Protein AF-A0A6A4GEK7-F1 (afdb_monomer)

pLDDT: mean 82.97, std 10.91, range [47.34, 96.0]

Organism: NCBI:txid1447944

Structure (mmCIF, N/CA/C/O backbone):
data_AF-A0A6A4GEK7-F1
#
_entry.id   AF-A0A6A4GEK7-F1
#
loop_
_atom_site.group_PDB
_atom_site.id
_atom_site.type_symbol
_atom_site.label_atom_id
_atom_site.label_alt_id
_atom_site.label_comp_id
_atom_site.label_asym_id
_atom_site.label_entity_id
_atom_site.label_seq_id
_atom_site.pdbx_PDB_ins_code
_atom_site.Cartn_x
_atom_site.Cartn_y
_atom_site.Cartn_z
_atom_site.occupancy
_atom_site.B_iso_or_equiv
_atom_site.auth_seq_id
_atom_site.auth_comp_id
_atom_site.auth_asym_id
_atom_site.auth_atom_id
_atom_site.pdbx_PDB_model_num
ATOM 1 N N . GLU A 1 1 ? -19.532 -1.982 19.928 1.00 61.91 1 GLU A N 1
ATOM 2 C CA . GLU A 1 1 ? -18.194 -2.620 19.883 1.00 61.91 1 GLU A CA 1
ATOM 3 C C . GLU A 1 1 ? -17.965 -3.405 18.590 1.00 61.91 1 GLU A C 1
ATOM 5 O O . GLU A 1 1 ? -17.004 -3.105 17.896 1.00 61.91 1 GLU A O 1
ATOM 10 N N . TRP A 1 2 ? -18.875 -4.299 18.185 1.00 82.06 2 TRP A N 1
ATOM 11 C CA . TRP A 1 2 ? -18.766 -5.092 16.944 1.00 82.06 2 TRP A CA 1
ATOM 12 C C . TRP A 1 2 ? -18.495 -4.300 15.661 1.00 82.06 2 TRP A C 1
ATOM 14 O O . TRP A 1 2 ? -17.595 -4.652 14.912 1.00 82.06 2 TRP A O 1
ATOM 24 N N . ALA A 1 3 ? -19.171 -3.175 15.445 1.00 77.69 3 ALA A N 1
ATOM 25 C CA . ALA A 1 3 ? -18.935 -2.366 14.249 1.00 77.69 3 ALA A CA 1
ATOM 26 C C . ALA A 1 3 ? -17.532 -1.722 14.184 1.00 77.69 3 ALA A C 1
ATOM 28 O O . ALA A 1 3 ? -17.017 -1.440 13.106 1.00 77.69 3 ALA A O 1
ATOM 29 N N . ILE A 1 4 ? -16.884 -1.496 15.335 1.00 79.69 4 ILE A N 1
ATOM 30 C CA . ILE A 1 4 ? -15.492 -1.019 15.381 1.00 79.69 4 ILE A CA 1
ATOM 31 C C . ILE A 1 4 ? -14.553 -2.154 14.961 1.00 79.69 4 ILE A C 1
ATOM 33 O O . ILE A 1 4 ? -13.597 -1.913 14.227 1.00 79.69 4 ILE A O 1
ATOM 37 N N . LEU A 1 5 ? -14.854 -3.387 15.385 1.00 84.31 5 LEU A N 1
ATOM 38 C CA . LEU A 1 5 ? -14.129 -4.585 14.962 1.00 84.31 5 LEU A CA 1
ATOM 39 C C . LEU A 1 5 ? -14.318 -4.866 13.470 1.00 84.31 5 LEU A C 1
ATOM 41 O O . LEU A 1 5 ? -13.352 -5.223 12.809 1.00 84.31 5 LEU A O 1
ATOM 45 N N . GLU A 1 6 ? -15.516 -4.662 12.922 1.00 84.12 6 GLU A N 1
ATOM 46 C CA . GLU A 1 6 ? -15.772 -4.784 11.481 1.00 84.12 6 GLU A CA 1
ATOM 47 C C . GLU A 1 6 ? -14.957 -3.766 10.682 1.00 84.12 6 GLU A C 1
ATOM 49 O O . GLU A 1 6 ? -14.222 -4.150 9.775 1.00 84.12 6 GLU A O 1
ATOM 54 N N . ASN A 1 7 ? -14.985 -2.491 11.081 1.00 82.62 7 ASN A N 1
ATOM 55 C CA . ASN A 1 7 ? -14.169 -1.463 10.437 1.00 82.62 7 ASN A CA 1
ATOM 56 C C . ASN A 1 7 ? -12.667 -1.780 10.527 1.00 82.62 7 ASN A C 1
ATOM 58 O O . ASN A 1 7 ? -11.928 -1.542 9.574 1.00 82.62 7 ASN A O 1
ATOM 62 N N . LEU A 1 8 ? -12.199 -2.306 11.664 1.00 89.00 8 LEU A N 1
ATOM 63 C CA . LEU A 1 8 ? -10.797 -2.683 11.840 1.00 89.00 8 LEU A CA 1
ATOM 64 C C . LEU A 1 8 ? -10.430 -3.904 10.988 1.00 89.00 8 LEU A C 1
ATOM 66 O O . LEU A 1 8 ? -9.363 -3.923 10.381 1.00 89.00 8 LEU A O 1
ATOM 70 N N . ARG A 1 9 ? -11.314 -4.903 10.909 1.00 90.25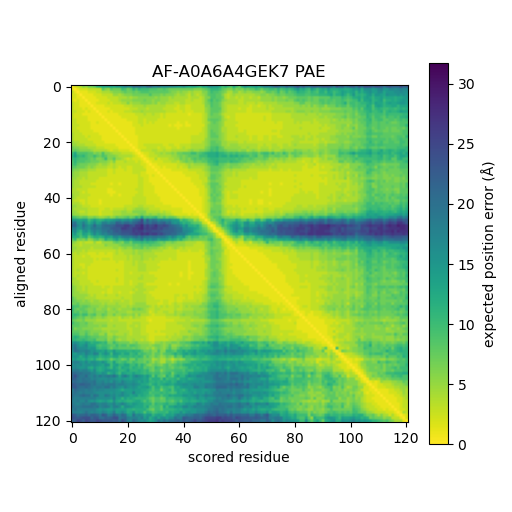 9 ARG A N 1
ATOM 71 C CA . ARG A 1 9 ? -11.152 -6.071 10.036 1.00 90.25 9 ARG A CA 1
ATOM 72 C C . ARG A 1 9 ? -10.957 -5.629 8.593 1.00 90.25 9 ARG A C 1
ATOM 74 O O . ARG A 1 9 ? -10.069 -6.156 7.937 1.00 90.25 9 ARG A O 1
ATOM 81 N N . ASP A 1 10 ? -11.732 -4.662 8.117 1.00 87.88 10 ASP A N 1
ATOM 82 C CA . ASP A 1 10 ? -11.628 -4.191 6.735 1.00 87.88 10 ASP A CA 1
ATOM 83 C C . ASP A 1 10 ? -10.267 -3.521 6.461 1.00 87.88 10 ASP A C 1
ATOM 85 O O . ASP A 1 10 ? -9.673 -3.736 5.405 1.00 87.88 10 ASP A O 1
ATOM 89 N N . VAL A 1 11 ? -9.711 -2.788 7.438 1.00 91.56 11 VAL A N 1
ATOM 90 C CA . VAL A 1 11 ? -8.332 -2.270 7.356 1.00 91.56 11 VAL A CA 1
ATOM 91 C C . VAL A 1 11 ? -7.324 -3.414 7.294 1.00 91.56 11 VAL A C 1
ATOM 93 O O . VAL A 1 11 ? -6.472 -3.443 6.410 1.00 91.56 11 VAL A O 1
ATOM 96 N N . LEU A 1 12 ? -7.427 -4.379 8.210 1.00 94.25 12 LEU A N 1
ATOM 97 C CA . LEU A 1 12 ? -6.516 -5.524 8.275 1.00 94.25 12 LEU A CA 1
ATOM 98 C C . LEU A 1 12 ? -6.615 -6.425 7.037 1.00 94.25 12 LEU A C 1
ATOM 100 O O . LEU A 1 12 ? -5.625 -7.043 6.646 1.00 94.25 12 LEU A O 1
ATOM 104 N N . GLN A 1 13 ? -7.779 -6.478 6.392 1.00 95.19 13 GLN A N 1
ATOM 105 C CA . GLN A 1 13 ? -7.976 -7.222 5.157 1.00 95.19 13 GLN A CA 1
ATOM 106 C C . GLN A 1 13 ? -7.097 -6.665 4.031 1.00 95.19 13 GLN A C 1
ATOM 108 O O . GLN A 1 13 ? -6.485 -7.451 3.316 1.00 95.19 13 GLN A O 1
ATOM 113 N N . ALA A 1 14 ? -6.930 -5.341 3.935 1.00 94.06 14 ALA A N 1
ATOM 114 C CA . ALA A 1 14 ? -6.028 -4.741 2.950 1.00 94.06 14 ALA A CA 1
ATOM 115 C C . ALA A 1 14 ? -4.568 -5.191 3.151 1.00 94.06 14 ALA A C 1
ATOM 117 O O . ALA A 1 14 ? -3.885 -5.527 2.185 1.00 94.06 14 ALA A O 1
ATOM 118 N N . PHE A 1 15 ? -4.108 -5.272 4.406 1.00 94.75 15 PHE A N 1
ATOM 119 C CA . PHE A 1 15 ? -2.775 -5.791 4.739 1.00 94.75 15 PHE A CA 1
ATOM 120 C C . PHE A 1 15 ? -2.636 -7.272 4.410 1.00 94.75 15 PHE A C 1
ATOM 122 O O . PHE A 1 15 ? -1.621 -7.694 3.861 1.00 94.75 15 PHE A O 1
ATOM 129 N N . LYS A 1 16 ? -3.660 -8.072 4.713 1.00 96.00 16 LYS A N 1
ATOM 130 C CA . LYS A 1 16 ? -3.681 -9.489 4.352 1.00 96.00 16 LYS A CA 1
ATOM 131 C C . LYS A 1 16 ? -3.590 -9.674 2.838 1.00 96.00 16 LYS A C 1
ATOM 133 O O . LYS A 1 16 ? -2.807 -10.503 2.383 1.00 96.00 16 LYS A O 1
ATOM 138 N N . ASP A 1 17 ? -4.356 -8.904 2.073 1.00 94.44 17 ASP A N 1
ATOM 139 C CA . ASP A 1 17 ? -4.364 -8.978 0.613 1.00 94.44 17 ASP A CA 1
ATOM 140 C C . ASP A 1 17 ? -3.006 -8.584 0.028 1.00 94.44 17 ASP A C 1
ATOM 142 O O . ASP A 1 17 ? -2.499 -9.287 -0.846 1.00 94.44 17 ASP A O 1
ATOM 146 N N . ALA A 1 18 ? -2.387 -7.516 0.544 1.00 93.50 18 ALA A N 1
ATOM 147 C CA . ALA A 1 18 ? -1.042 -7.104 0.150 1.00 93.50 18 ALA A CA 1
ATOM 148 C C . ALA A 1 18 ? -0.006 -8.200 0.451 1.00 93.50 18 ALA A C 1
ATOM 150 O O . ALA A 1 18 ? 0.752 -8.589 -0.432 1.00 93.50 18 ALA A O 1
ATOM 151 N N . THR A 1 19 ? -0.025 -8.777 1.656 1.00 93.81 19 THR A N 1
ATOM 152 C CA . THR A 1 19 ? 0.883 -9.871 2.036 1.00 93.81 19 THR A CA 1
ATOM 153 C C . THR A 1 19 ? 0.696 -11.102 1.152 1.00 93.81 19 THR A C 1
ATOM 155 O O . THR A 1 19 ? 1.673 -11.673 0.664 1.00 93.81 19 THR A O 1
ATOM 158 N N . LEU A 1 20 ? -0.551 -11.517 0.907 1.00 94.81 20 LEU A N 1
ATOM 159 C CA . LEU A 1 20 ? -0.848 -12.647 0.026 1.00 94.81 20 LEU A CA 1
ATOM 160 C C . LEU A 1 20 ? -0.416 -12.376 -1.410 1.00 94.81 20 LEU A C 1
ATOM 162 O O . LEU A 1 20 ? 0.055 -13.292 -2.076 1.00 94.81 20 LEU A O 1
ATOM 166 N N . PHE A 1 21 ? -0.576 -11.145 -1.889 1.00 92.12 21 PHE A N 1
ATOM 167 C CA . PHE A 1 21 ? -0.103 -10.744 -3.202 1.00 92.12 21 PHE A CA 1
ATOM 168 C C . PHE A 1 21 ? 1.425 -10.836 -3.287 1.00 92.12 21 PHE A C 1
ATOM 170 O O . PHE A 1 21 ? 1.915 -11.535 -4.169 1.00 92.12 21 PHE A O 1
ATOM 177 N N . CYS A 1 22 ? 2.159 -10.255 -2.332 1.00 86.88 22 CYS A N 1
ATOM 178 C CA . CYS A 1 22 ? 3.623 -10.334 -2.262 1.00 86.88 22 CYS A CA 1
ATOM 179 C C . CYS A 1 22 ? 4.152 -11.768 -2.095 1.00 86.88 22 CYS A C 1
ATOM 181 O O . CYS A 1 22 ? 5.284 -12.052 -2.467 1.00 86.88 22 CYS A O 1
ATOM 183 N N . SER A 1 23 ? 3.338 -12.682 -1.563 1.00 91.00 23 SER A N 1
ATOM 184 C CA . SER A 1 23 ? 3.698 -14.099 -1.418 1.00 91.00 23 SER A CA 1
ATOM 185 C C . SER A 1 23 ? 3.577 -14.898 -2.723 1.00 91.00 23 SER A C 1
ATOM 187 O O . SER A 1 23 ? 3.937 -16.073 -2.756 1.00 91.00 23 SER A O 1
ATOM 189 N N . ARG A 1 24 ? 3.024 -14.318 -3.796 1.00 91.88 24 ARG A N 1
ATOM 190 C CA . ARG A 1 24 ? 2.892 -15.003 -5.090 1.00 91.88 24 ARG A CA 1
ATOM 191 C C . ARG A 1 24 ? 4.215 -14.962 -5.844 1.00 91.88 24 ARG A C 1
ATOM 193 O O . ARG A 1 24 ? 4.864 -13.927 -5.902 1.00 91.88 24 ARG A O 1
ATOM 200 N N . ASN A 1 25 ? 4.511 -16.027 -6.586 1.00 85.44 25 ASN A N 1
ATOM 201 C CA . ASN A 1 25 ? 5.661 -16.066 -7.502 1.00 85.44 25 ASN A CA 1
ATOM 202 C C . ASN A 1 25 ? 5.571 -15.042 -8.651 1.00 85.44 25 ASN A C 1
ATOM 204 O O . ASN A 1 25 ? 6.544 -14.830 -9.363 1.00 85.44 25 ASN A O 1
ATOM 208 N N . THR A 1 26 ? 4.400 -14.435 -8.860 1.00 86.88 26 THR A N 1
ATOM 209 C CA . THR A 1 26 ? 4.169 -13.398 -9.872 1.00 86.88 26 THR A CA 1
ATOM 210 C C . THR A 1 26 ? 4.339 -11.980 -9.330 1.00 86.88 26 THR A C 1
ATOM 212 O O . THR A 1 26 ? 4.174 -11.032 -10.092 1.00 86.88 26 THR A O 1
ATOM 215 N N . ALA A 1 27 ? 4.578 -11.803 -8.026 1.00 85.94 27 ALA A N 1
ATOM 216 C CA . ALA A 1 27 ? 4.801 -10.483 -7.454 1.00 85.94 27 ALA A CA 1
ATOM 217 C C . ALA A 1 27 ? 6.134 -9.930 -7.962 1.00 85.94 27 ALA A C 1
ATOM 219 O O . ALA A 1 27 ? 7.194 -10.512 -7.741 1.00 85.94 27 ALA A O 1
ATOM 220 N N . THR A 1 28 ? 6.075 -8.806 -8.669 1.00 89.56 28 THR A N 1
ATOM 221 C CA . THR A 1 28 ? 7.257 -8.134 -9.212 1.00 89.56 28 THR A CA 1
ATOM 222 C C . THR A 1 28 ? 7.677 -6.988 -8.308 1.00 89.56 28 THR A C 1
ATOM 224 O O . THR A 1 28 ? 6.842 -6.387 -7.633 1.00 89.56 28 THR A O 1
ATOM 227 N N . LEU A 1 29 ? 8.946 -6.587 -8.366 1.00 89.44 29 LEU A N 1
ATOM 228 C CA . LEU A 1 29 ? 9.441 -5.434 -7.607 1.00 89.44 29 LEU A CA 1
ATOM 229 C C . LEU A 1 29 ? 8.624 -4.152 -7.884 1.00 89.44 29 LEU A C 1
ATOM 231 O O . LEU A 1 29 ? 8.271 -3.423 -6.962 1.00 89.44 29 LEU A O 1
ATOM 235 N N . ALA A 1 30 ? 8.188 -3.969 -9.136 1.00 88.25 30 ALA A N 1
ATOM 236 C CA . ALA A 1 30 ? 7.336 -2.860 -9.582 1.00 88.25 30 ALA A CA 1
ATOM 237 C C . ALA A 1 30 ? 5.958 -2.791 -8.899 1.00 88.25 30 ALA A C 1
ATOM 239 O O . ALA A 1 30 ? 5.268 -1.783 -8.989 1.00 88.25 30 ALA A O 1
ATOM 240 N N . SER A 1 31 ? 5.517 -3.877 -8.261 1.00 89.81 31 SER A N 1
ATOM 241 C CA . SER A 1 31 ? 4.193 -3.963 -7.641 1.00 89.81 31 SER A CA 1
ATOM 242 C C . SER A 1 31 ? 4.181 -3.551 -6.167 1.00 89.81 31 SER A C 1
ATOM 244 O O . SER A 1 31 ? 3.107 -3.373 -5.595 1.00 89.81 31 SER A O 1
ATOM 246 N N . VAL A 1 32 ? 5.361 -3.363 -5.566 1.00 90.25 32 VAL A N 1
ATOM 247 C CA . VAL A 1 32 ? 5.508 -3.034 -4.144 1.00 90.25 32 VAL A CA 1
ATOM 248 C C . VAL A 1 32 ? 5.038 -1.613 -3.849 1.00 90.25 32 VAL A C 1
ATOM 250 O O . VAL A 1 32 ? 4.184 -1.446 -2.986 1.00 90.25 32 VAL A O 1
ATOM 253 N N . ILE A 1 33 ? 5.512 -0.609 -4.593 1.00 88.94 33 ILE A N 1
ATOM 254 C CA . ILE A 1 33 ? 5.102 0.796 -4.400 1.00 88.94 33 ILE A CA 1
ATOM 255 C C . ILE A 1 33 ? 3.577 0.964 -4.581 1.00 88.94 33 ILE A C 1
ATOM 257 O O . ILE A 1 33 ? 2.940 1.425 -3.637 1.00 88.94 33 ILE A O 1
ATOM 261 N N . PRO A 1 34 ? 2.937 0.457 -5.659 1.00 89.00 34 PRO A N 1
ATOM 262 C CA . PRO A 1 34 ? 1.475 0.488 -5.776 1.00 89.00 34 PRO A CA 1
ATOM 263 C C . PRO A 1 34 ? 0.730 -0.198 -4.621 1.00 89.00 34 PRO A C 1
ATOM 265 O O . PRO A 1 34 ? -0.350 0.237 -4.210 1.00 89.00 34 PRO A O 1
ATOM 268 N N . ALA A 1 35 ? 1.276 -1.296 -4.085 1.00 92.38 35 ALA A N 1
ATOM 269 C CA . ALA A 1 35 ? 0.693 -1.955 -2.921 1.00 92.38 35 ALA A CA 1
ATOM 270 C C . ALA A 1 35 ?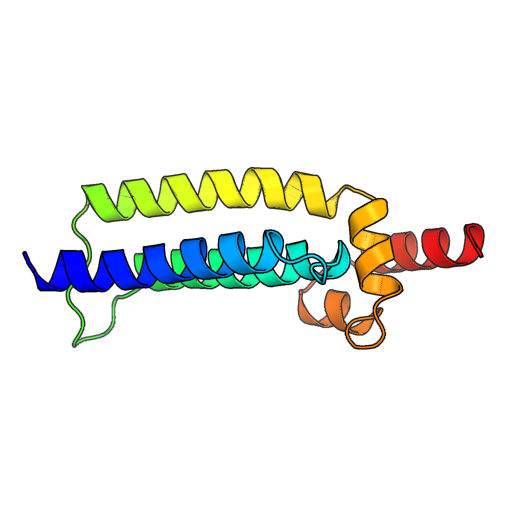 0.806 -1.074 -1.666 1.00 92.38 35 ALA A C 1
ATOM 272 O O . ALA A 1 35 ? -0.150 -0.994 -0.892 1.00 92.38 35 ALA A O 1
ATOM 273 N N . MET A 1 36 ? 1.936 -0.387 -1.481 1.00 93.25 36 MET A N 1
ATOM 274 C CA . MET A 1 36 ? 2.144 0.559 -0.384 1.00 93.25 36 MET A CA 1
ATOM 275 C C . MET A 1 36 ? 1.228 1.780 -0.504 1.00 93.25 36 MET A C 1
ATOM 277 O O . MET A 1 36 ? 0.596 2.124 0.490 1.00 93.25 36 MET A O 1
ATOM 281 N N . ASP A 1 37 ? 1.054 2.350 -1.699 1.00 91.19 37 ASP A N 1
ATOM 282 C CA . ASP A 1 37 ? 0.117 3.455 -1.959 1.00 91.19 37 ASP A CA 1
ATOM 283 C C . ASP A 1 37 ? -1.317 3.087 -1.569 1.00 91.19 37 ASP A C 1
ATOM 285 O O . ASP A 1 37 ? -2.027 3.836 -0.889 1.00 91.19 37 ASP A O 1
ATOM 289 N N . LYS A 1 38 ? -1.746 1.871 -1.927 1.00 92.50 38 LYS A N 1
ATOM 290 C CA . LYS A 1 38 ? -3.070 1.370 -1.552 1.00 92.50 38 LYS A CA 1
ATOM 291 C C . LYS A 1 38 ? -3.218 1.216 -0.036 1.00 92.50 38 LYS A C 1
ATOM 293 O O . LYS A 1 38 ? -4.270 1.561 0.508 1.00 92.50 38 LYS A O 1
ATOM 298 N N . LEU A 1 39 ? -2.201 0.693 0.653 1.00 94.44 39 LEU A N 1
ATOM 299 C CA . LEU A 1 39 ? -2.214 0.575 2.116 1.00 94.44 39 LEU A CA 1
ATOM 300 C C . LEU A 1 39 ? -2.228 1.951 2.789 1.00 94.44 39 LEU A C 1
ATOM 302 O O . LEU A 1 39 ? -2.970 2.149 3.754 1.00 94.44 39 LEU A O 1
ATOM 306 N N . ASP A 1 40 ? -1.471 2.906 2.255 1.00 92.69 40 ASP A N 1
ATOM 307 C CA . ASP A 1 40 ? -1.410 4.270 2.765 1.00 92.69 40 ASP A CA 1
ATOM 308 C C . ASP A 1 40 ? -2.773 4.965 2.681 1.00 92.69 40 ASP A C 1
ATOM 310 O O . ASP A 1 40 ? -3.265 5.516 3.674 1.00 92.69 40 ASP A O 1
ATOM 314 N N . LEU A 1 41 ? -3.438 4.834 1.530 1.00 91.44 41 LEU A N 1
ATOM 315 C CA . LEU A 1 41 ? -4.790 5.335 1.307 1.00 91.44 41 LEU A CA 1
ATOM 316 C C . LEU A 1 41 ? -5.802 4.697 2.269 1.00 91.44 41 LEU A C 1
ATOM 318 O O . LEU A 1 41 ? -6.654 5.395 2.831 1.00 91.44 41 LEU A O 1
ATOM 322 N N . VAL A 1 42 ? -5.722 3.381 2.497 1.00 92.38 42 VAL A N 1
ATOM 323 C CA . VAL A 1 42 ? -6.600 2.676 3.447 1.00 92.38 42 VAL A CA 1
ATOM 324 C C . VAL A 1 42 ? -6.394 3.200 4.867 1.00 92.38 42 VAL A C 1
ATOM 326 O O . VAL A 1 42 ? -7.376 3.473 5.559 1.00 92.38 42 VAL A O 1
ATOM 329 N N . LEU A 1 43 ? -5.151 3.398 5.308 1.00 92.31 43 LEU A N 1
ATOM 330 C CA . LEU A 1 43 ? -4.858 3.943 6.636 1.00 92.31 43 LEU A CA 1
ATOM 331 C C . LEU A 1 43 ? -5.332 5.395 6.777 1.00 92.31 43 LEU A C 1
ATOM 333 O O . LEU A 1 43 ? -6.010 5.727 7.752 1.00 92.31 43 LEU A O 1
ATOM 337 N N . ALA A 1 44 ? -5.022 6.250 5.799 1.00 90.19 44 ALA A N 1
ATOM 338 C CA . ALA A 1 44 ? -5.402 7.660 5.805 1.00 90.19 44 ALA A CA 1
ATOM 339 C C . ALA A 1 44 ? -6.928 7.828 5.817 1.00 90.19 44 ALA A C 1
ATOM 341 O O . ALA A 1 44 ? -7.472 8.515 6.684 1.00 90.19 44 ALA A O 1
ATOM 342 N N . SER A 1 45 ? -7.635 7.133 4.922 1.00 88.19 45 SER A N 1
ATOM 343 C CA . SER A 1 45 ? -9.101 7.157 4.876 1.00 88.19 45 SER A CA 1
ATOM 344 C C . SER A 1 45 ? -9.721 6.620 6.167 1.00 88.19 45 SER A C 1
ATOM 346 O O . SER A 1 45 ? -10.677 7.200 6.676 1.00 88.19 45 SER A O 1
ATOM 348 N N . SER A 1 46 ? -9.145 5.573 6.760 1.00 86.62 46 SER A N 1
ATOM 349 C CA . SER A 1 46 ? -9.639 4.970 8.002 1.00 86.62 46 SER A CA 1
ATOM 350 C C . SER A 1 46 ? -9.518 5.893 9.213 1.00 86.62 46 SER A C 1
ATOM 352 O O . SER A 1 46 ? -10.428 5.932 10.040 1.00 86.62 46 SER A O 1
ATOM 354 N N . VAL A 1 47 ? -8.443 6.679 9.305 1.00 85.69 47 VAL A N 1
ATOM 355 C CA . VAL A 1 47 ? -8.286 7.704 10.351 1.00 85.69 47 VAL A CA 1
ATOM 356 C C . VAL A 1 47 ? -9.226 8.892 10.111 1.00 85.69 47 VAL A C 1
ATOM 358 O O . VAL A 1 47 ? -9.799 9.425 11.065 1.00 85.69 47 VAL A O 1
ATOM 361 N N . LEU A 1 48 ? -9.401 9.288 8.845 1.00 79.12 48 LEU A N 1
ATOM 362 C CA . LEU A 1 48 ? -10.167 10.465 8.432 1.00 79.12 48 LEU A CA 1
ATOM 363 C C . LEU A 1 48 ? -11.674 10.240 8.290 1.00 79.12 48 LEU A C 1
ATOM 365 O O . LEU A 1 48 ? -12.363 11.229 8.056 1.00 79.12 48 LEU A O 1
ATOM 369 N N . LYS A 1 49 ? -12.198 9.009 8.438 1.00 66.25 49 LYS A N 1
ATOM 370 C CA . LYS A 1 49 ? -13.641 8.674 8.414 1.00 66.25 49 LYS A CA 1
ATOM 371 C C . LYS A 1 49 ? -14.437 9.541 9.415 1.00 66.25 49 LYS A C 1
ATOM 373 O O . LYS A 1 49 ? -14.738 9.147 10.540 1.00 66.25 49 LYS A O 1
ATOM 378 N N . LYS A 1 50 ? -14.766 10.752 8.967 1.00 54.44 50 LYS A N 1
ATOM 379 C CA . LYS A 1 50 ? -15.622 11.792 9.540 1.00 54.44 50 LYS A CA 1
ATOM 380 C C . LYS A 1 50 ? -16.674 12.104 8.478 1.00 54.44 50 LYS A C 1
ATOM 382 O O . LYS A 1 50 ? -16.658 13.167 7.875 1.00 54.44 50 LYS A O 1
ATOM 387 N N . VAL A 1 51 ? -17.554 11.160 8.177 1.00 47.34 51 VAL A N 1
ATOM 388 C CA . VAL A 1 51 ? -18.735 11.474 7.367 1.00 47.34 51 VAL A CA 1
ATOM 389 C C . VAL A 1 51 ? -19.921 10.824 8.047 1.00 47.34 51 VAL A C 1
ATOM 391 O O . VAL A 1 51 ? -19.910 9.609 8.235 1.00 47.34 51 VAL A O 1
ATOM 394 N N . ASP A 1 52 ? -20.853 11.686 8.461 1.00 52.62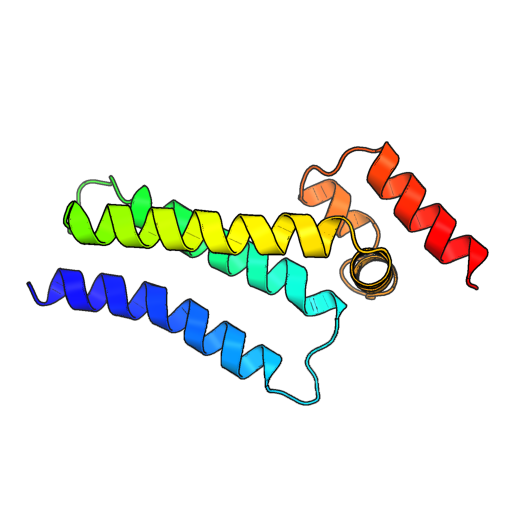 52 ASP A N 1
ATOM 395 C CA . ASP A 1 52 ? -22.217 11.592 9.018 1.00 52.62 52 ASP A CA 1
ATOM 396 C C . ASP A 1 52 ? -22.887 10.243 9.359 1.00 52.62 52 ASP A C 1
ATOM 398 O O . ASP A 1 52 ? -23.863 10.225 10.101 1.00 52.62 52 ASP A O 1
ATOM 402 N N . LYS A 1 53 ? -22.422 9.102 8.846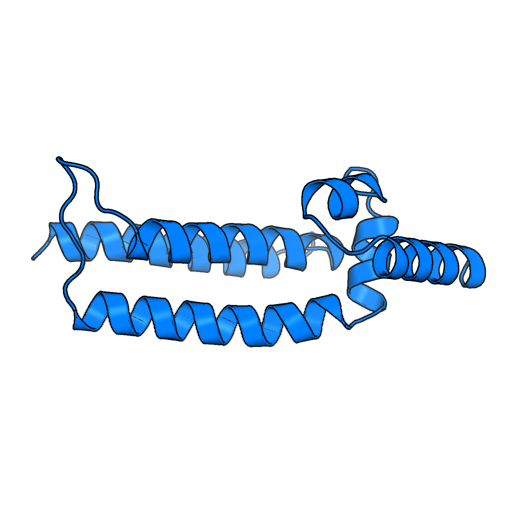 1.00 53.53 53 LYS A N 1
ATOM 403 C CA . LYS A 1 53 ? -23.082 7.793 8.963 1.00 53.53 53 LYS A CA 1
ATOM 404 C C . LYS A 1 53 ? -22.173 6.637 9.389 1.00 53.53 53 LYS A C 1
ATOM 406 O O . LYS A 1 53 ? -22.677 5.527 9.540 1.00 53.53 53 LYS A O 1
ATOM 411 N N . GLN A 1 54 ? -20.866 6.847 9.588 1.00 58.47 54 GLN A N 1
ATOM 412 C CA . GLN A 1 54 ? -19.943 5.752 9.918 1.00 58.47 54 GLN A CA 1
ATOM 413 C C . GLN A 1 54 ? -19.378 5.836 11.339 1.00 58.47 54 GLN A C 1
ATOM 415 O O . GLN A 1 54 ? -18.967 6.892 11.819 1.00 58.47 54 GLN A O 1
ATOM 420 N N . ILE A 1 55 ? -19.359 4.682 12.010 1.00 63.78 55 ILE A N 1
ATOM 421 C CA . ILE A 1 55 ? -18.886 4.530 13.387 1.00 63.78 55 ILE A CA 1
ATOM 422 C C . ILE A 1 55 ? -17.394 4.852 13.437 1.00 63.78 55 ILE A C 1
ATOM 424 O O . ILE A 1 55 ? -16.578 4.184 12.802 1.00 63.78 55 ILE A O 1
ATOM 428 N N . GLN A 1 56 ? -17.045 5.889 14.195 1.00 76.12 56 GLN A N 1
ATOM 429 C CA . GLN A 1 56 ? -15.661 6.313 14.338 1.00 76.12 56 GLN A CA 1
ATOM 430 C C . GLN A 1 56 ? -14.860 5.310 15.167 1.00 76.12 56 GLN A C 1
ATOM 432 O O . GLN A 1 56 ? -15.328 4.799 16.185 1.00 76.12 56 GLN A O 1
ATOM 437 N N . PHE A 1 57 ? -13.608 5.091 14.768 1.00 83.19 57 PHE A N 1
ATOM 438 C CA . PHE A 1 57 ? -12.647 4.389 15.608 1.00 83.19 57 PHE A CA 1
ATOM 439 C C . PHE A 1 57 ? -12.457 5.105 16.949 1.00 83.19 57 PHE A C 1
ATOM 441 O O . PHE A 1 57 ? -12.452 6.340 17.023 1.00 83.19 57 PHE A O 1
ATOM 448 N N . THR A 1 58 ? -12.251 4.318 18.004 1.00 86.31 58 THR A N 1
ATOM 449 C CA . THR A 1 58 ? -11.859 4.844 19.313 1.00 86.31 58 THR A CA 1
ATOM 450 C C . THR A 1 58 ? -10.475 5.492 19.236 1.00 86.31 58 THR A C 1
ATOM 452 O O . THR A 1 58 ? -9.682 5.196 18.338 1.00 86.31 58 THR A O 1
ATOM 455 N N . ALA A 1 59 ? -10.166 6.380 20.186 1.00 87.06 59 ALA A N 1
ATOM 456 C CA . ALA A 1 59 ? -8.868 7.053 20.230 1.00 87.06 59 ALA A CA 1
ATOM 457 C C . ALA A 1 59 ? -7.670 6.076 20.214 1.00 87.06 59 ALA A C 1
ATOM 459 O O . ALA A 1 59 ? -6.776 6.297 19.398 1.00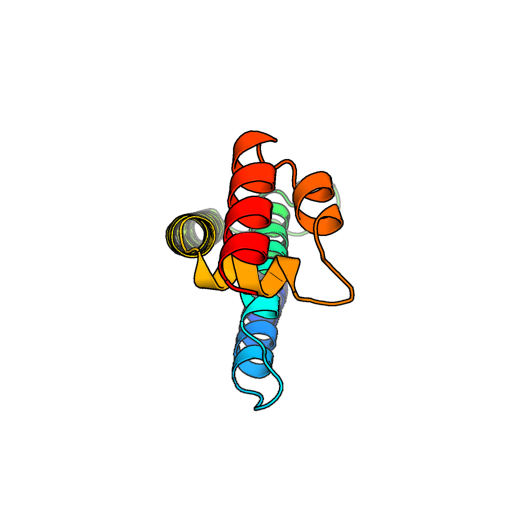 87.06 59 ALA A O 1
ATOM 460 N N . PRO A 1 60 ? -7.659 4.967 20.986 1.00 89.19 60 PRO A N 1
ATOM 461 C CA . PRO A 1 60 ? -6.569 3.994 20.917 1.00 89.19 60 PRO A CA 1
ATOM 462 C C . PRO A 1 60 ? -6.389 3.397 19.519 1.00 89.19 60 PRO A C 1
ATOM 464 O O . PRO A 1 60 ? -5.271 3.341 19.020 1.00 89.19 60 PRO A O 1
ATOM 467 N N . VAL A 1 61 ? -7.485 3.033 18.841 1.00 89.44 61 VAL A N 1
ATOM 468 C CA . VAL A 1 61 ? -7.415 2.454 17.491 1.00 89.44 61 VAL A CA 1
ATOM 469 C C . VAL A 1 61 ? -6.899 3.482 16.484 1.00 89.44 61 VAL A C 1
ATOM 471 O O . VAL A 1 61 ? -6.038 3.158 15.673 1.00 89.44 61 VAL A O 1
ATOM 474 N N . LYS A 1 62 ? -7.347 4.742 16.562 1.00 89.81 62 LYS A N 1
ATOM 475 C CA . LYS A 1 62 ? -6.822 5.821 15.706 1.00 89.81 62 LYS A CA 1
ATOM 476 C C . LYS A 1 62 ? -5.319 6.027 15.908 1.00 89.81 62 LYS A C 1
ATOM 478 O O . LYS A 1 62 ? -4.598 6.176 14.926 1.00 89.81 62 LYS A O 1
ATOM 483 N N . ILE A 1 63 ? -4.843 5.995 17.154 1.00 91.44 63 ILE A N 1
ATOM 484 C CA . ILE A 1 63 ? -3.412 6.104 17.474 1.00 91.44 63 ILE A CA 1
ATOM 485 C C . ILE A 1 63 ? -2.637 4.927 16.872 1.00 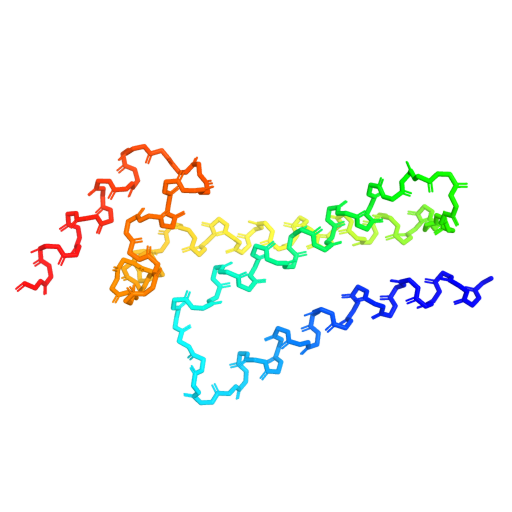91.44 63 ILE A C 1
ATOM 487 O O . ILE A 1 63 ? -1.606 5.144 16.238 1.00 91.44 63 ILE A O 1
ATOM 491 N N . SER A 1 64 ? -3.145 3.699 16.996 1.00 92.31 64 SER A N 1
ATOM 492 C CA . SER A 1 64 ? -2.526 2.521 16.379 1.00 92.31 64 SER A CA 1
ATOM 493 C C . SER A 1 64 ? -2.473 2.618 14.850 1.00 92.31 64 SER A C 1
ATOM 495 O O . SER A 1 64 ? -1.446 2.291 14.262 1.00 92.31 64 SER A O 1
ATOM 497 N N . LEU A 1 65 ? -3.531 3.111 14.197 1.00 92.81 65 LEU A N 1
ATOM 498 C CA . LEU A 1 65 ? -3.549 3.320 12.743 1.00 92.81 65 LEU A CA 1
ATOM 499 C C . LEU A 1 65 ? -2.544 4.392 12.299 1.00 92.81 65 LEU A C 1
ATOM 501 O O . LEU A 1 65 ? -1.849 4.209 11.302 1.00 92.81 65 LEU A O 1
ATOM 505 N N . LEU A 1 66 ? -2.423 5.490 13.051 1.00 93.25 66 LEU A N 1
ATOM 506 C CA . LEU A 1 66 ? -1.411 6.519 12.796 1.00 93.25 66 LEU A CA 1
ATOM 507 C C . LEU A 1 66 ? 0.011 5.975 12.973 1.00 93.25 66 LEU A C 1
ATOM 509 O O . LEU A 1 66 ? 0.887 6.282 12.166 1.00 93.25 66 LEU A O 1
ATOM 513 N N . ALA A 1 67 ? 0.238 5.138 13.989 1.00 95.44 67 ALA A N 1
ATOM 514 C CA . ALA A 1 67 ? 1.514 4.457 14.178 1.00 95.44 67 ALA A CA 1
ATOM 515 C C . ALA A 1 67 ? 1.826 3.520 13.000 1.00 95.44 67 ALA A C 1
ATOM 517 O O . ALA A 1 67 ? 2.925 3.584 12.456 1.00 95.44 67 ALA A O 1
ATOM 518 N N . ALA A 1 68 ? 0.847 2.731 12.542 1.00 94.81 68 ALA A N 1
ATOM 519 C CA . ALA A 1 68 ? 0.994 1.874 11.367 1.00 94.81 68 ALA A CA 1
ATOM 520 C C . ALA A 1 68 ? 1.330 2.679 10.101 1.00 94.81 68 ALA A C 1
ATOM 522 O O . ALA A 1 68 ? 2.231 2.294 9.360 1.00 94.81 68 ALA A O 1
ATOM 523 N N . LYS A 1 69 ? 0.678 3.832 9.885 1.00 94.06 69 LYS A N 1
ATOM 524 C CA . LYS A 1 69 ? 0.980 4.734 8.757 1.00 94.06 69 LYS A CA 1
ATOM 525 C C . LYS A 1 69 ? 2.399 5.283 8.846 1.00 94.06 69 LYS A C 1
ATOM 527 O O . LYS A 1 69 ? 3.120 5.280 7.858 1.00 94.06 69 LYS A O 1
ATOM 532 N N . LYS A 1 70 ? 2.840 5.697 10.036 1.00 94.75 70 LYS A N 1
ATOM 533 C CA . LYS A 1 70 ? 4.221 6.153 10.247 1.00 94.75 70 LYS A CA 1
ATOM 534 C C . LYS A 1 70 ? 5.236 5.053 9.918 1.00 94.75 70 LYS A C 1
ATOM 536 O O . LYS A 1 70 ? 6.253 5.342 9.292 1.00 94.75 70 LYS A O 1
ATOM 541 N N . THR A 1 71 ? 4.962 3.810 10.312 1.00 95.50 71 THR A N 1
ATOM 542 C CA . THR A 1 71 ? 5.806 2.661 9.960 1.00 95.50 71 THR A CA 1
ATOM 543 C C . THR A 1 71 ? 5.808 2.404 8.455 1.00 95.50 71 THR A C 1
ATOM 545 O O . THR A 1 71 ? 6.880 2.224 7.886 1.00 95.50 71 THR A O 1
ATOM 548 N N . LEU A 1 72 ? 4.647 2.437 7.794 1.00 94.50 72 LEU A N 1
ATOM 549 C CA . LEU A 1 72 ? 4.553 2.285 6.341 1.00 94.50 72 LEU A CA 1
ATOM 550 C C . LEU A 1 72 ? 5.368 3.363 5.613 1.00 94.50 72 LEU A C 1
ATOM 552 O O . LEU A 1 72 ? 6.183 3.027 4.761 1.00 94.50 72 LEU A O 1
ATOM 556 N N . ASN A 1 73 ? 5.223 4.629 6.013 1.00 90.94 73 ASN A N 1
ATOM 557 C CA . ASN A 1 73 ? 5.953 5.756 5.430 1.00 90.94 73 ASN A CA 1
ATOM 558 C C . ASN A 1 73 ? 7.473 5.611 5.566 1.00 90.94 73 ASN A C 1
ATOM 560 O O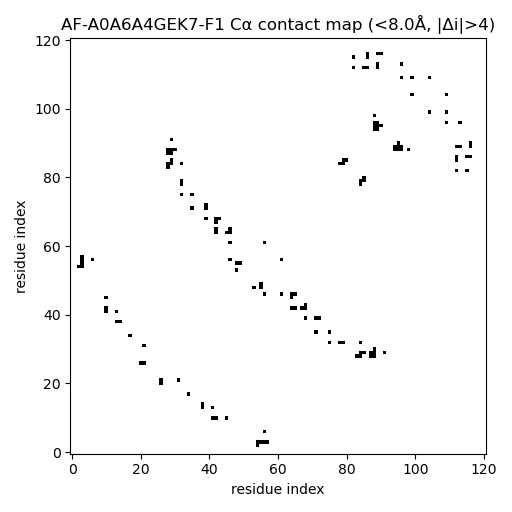 . ASN A 1 73 ? 8.205 5.997 4.662 1.00 90.94 73 ASN A O 1
ATOM 564 N N . HIS A 1 74 ? 7.962 5.040 6.671 1.00 93.19 74 HIS A N 1
ATOM 565 C CA . HIS A 1 74 ? 9.393 4.781 6.835 1.00 93.19 74 HIS A CA 1
ATOM 566 C C . HIS A 1 74 ? 9.928 3.834 5.750 1.00 93.19 74 HIS A C 1
ATOM 568 O O . HIS A 1 74 ? 10.958 4.114 5.140 1.00 93.19 74 HIS A O 1
ATOM 574 N N . TYR A 1 75 ? 9.203 2.748 5.468 1.00 91.62 75 TYR A N 1
ATOM 575 C CA . TYR A 1 75 ? 9.557 1.843 4.374 1.00 91.62 75 TYR A CA 1
ATOM 576 C C . TYR A 1 75 ? 9.300 2.457 3.002 1.00 91.62 75 TYR A C 1
ATOM 578 O O . TYR A 1 75 ? 10.017 2.134 2.059 1.00 91.62 75 TYR A O 1
ATOM 586 N N . TYR A 1 76 ? 8.305 3.339 2.884 1.00 89.31 76 TYR A N 1
ATOM 587 C CA . TYR A 1 76 ? 7.995 4.018 1.632 1.00 89.31 76 TYR A CA 1
ATOM 588 C C . TYR A 1 76 ? 9.197 4.847 1.186 1.00 89.31 76 TYR A C 1
ATOM 590 O O . TYR A 1 76 ? 9.727 4.610 0.110 1.00 89.31 76 TYR A O 1
ATOM 598 N N . VAL A 1 77 ? 9.722 5.698 2.074 1.00 87.94 77 VAL A N 1
ATOM 599 C CA . VAL A 1 77 ? 10.933 6.497 1.822 1.00 87.94 77 VAL A CA 1
ATOM 600 C C . VAL A 1 77 ? 12.133 5.612 1.470 1.00 87.94 77 VAL A C 1
ATOM 602 O O . VAL A 1 77 ? 12.918 5.951 0.592 1.00 87.94 77 VAL A O 1
ATOM 605 N N . ALA A 1 78 ? 12.296 4.460 2.125 1.00 87.81 78 ALA A N 1
ATOM 606 C CA . ALA A 1 78 ? 13.389 3.539 1.803 1.00 87.81 78 ALA A CA 1
ATOM 607 C C . ALA A 1 78 ? 13.241 2.890 0.413 1.00 87.81 78 ALA A C 1
ATOM 609 O O . ALA A 1 78 ? 14.240 2.626 -0.253 1.00 87.81 78 ALA A O 1
ATOM 610 N N . THR A 1 79 ? 12.005 2.619 -0.009 1.00 87.44 79 THR A N 1
ATOM 611 C CA . THR A 1 79 ? 11.682 2.010 -1.307 1.00 87.44 79 THR A CA 1
ATOM 612 C C . THR A 1 79 ? 11.832 3.026 -2.432 1.00 87.44 79 THR A C 1
ATOM 614 O O . THR A 1 79 ? 12.396 2.712 -3.473 1.00 87.44 79 THR A O 1
ATOM 617 N N . ASP A 1 80 ? 11.378 4.249 -2.185 1.00 80.56 80 ASP A N 1
ATOM 618 C CA . ASP A 1 80 ? 11.472 5.387 -3.089 1.00 80.56 80 ASP A CA 1
ATOM 619 C C . ASP A 1 80 ? 12.936 5.732 -3.414 1.00 80.56 80 ASP A C 1
ATOM 621 O O . ASP A 1 80 ? 13.345 5.720 -4.569 1.00 80.56 80 ASP A O 1
ATOM 625 N N . ASN A 1 81 ? 13.786 5.838 -2.389 1.00 81.94 81 ASN A N 1
ATOM 626 C CA . ASN A 1 81 ? 15.221 6.106 -2.551 1.00 81.94 81 ASN A CA 1
ATOM 627 C C . ASN A 1 81 ? 16.031 4.947 -3.168 1.00 81.94 81 ASN A C 1
ATOM 629 O O . ASN A 1 81 ? 17.251 5.045 -3.315 1.00 81.94 81 ASN A O 1
ATOM 633 N N . SER A 1 82 ? 15.403 3.810 -3.472 1.00 86.75 82 SER A N 1
ATOM 634 C CA . SER A 1 82 ? 16.091 2.653 -4.032 1.00 86.75 82 SER A CA 1
ATOM 635 C C . SER A 1 82 ? 15.965 2.630 -5.552 1.00 86.75 82 SER A C 1
ATOM 637 O O . SER A 1 82 ? 14.888 2.380 -6.098 1.00 86.75 82 SER A O 1
ATOM 639 N N . CYS A 1 83 ? 17.103 2.760 -6.241 1.00 83.44 83 CYS A N 1
ATOM 640 C CA . CYS A 1 83 ? 17.167 2.696 -7.703 1.00 83.44 83 CYS A CA 1
ATOM 641 C C . CYS A 1 83 ? 16.509 1.431 -8.282 1.00 83.44 83 CYS A C 1
ATOM 643 O O . CYS A 1 83 ? 15.905 1.480 -9.347 1.00 83.44 83 CYS A O 1
ATOM 645 N N . MET A 1 84 ? 16.556 0.304 -7.563 1.00 87.38 84 MET A N 1
ATOM 646 C CA . MET A 1 84 ? 15.963 -0.962 -8.005 1.00 87.38 84 MET A CA 1
ATOM 647 C C . MET A 1 84 ? 14.439 -0.874 -8.126 1.00 87.38 84 MET A C 1
ATOM 649 O O . MET A 1 84 ? 13.866 -1.368 -9.096 1.00 87.38 84 MET A O 1
ATOM 653 N N . TYR A 1 85 ? 13.773 -0.241 -7.159 1.00 86.81 85 TYR A N 1
ATOM 654 C CA . TYR A 1 85 ? 12.319 -0.084 -7.179 1.00 86.81 85 TYR A CA 1
ATOM 655 C C . TYR A 1 85 ? 11.882 0.968 -8.199 1.00 86.81 85 TYR A C 1
ATOM 657 O O . TYR A 1 85 ? 10.918 0.730 -8.929 1.00 86.81 85 TYR A O 1
ATOM 665 N N . GLN A 1 86 ? 12.629 2.069 -8.313 1.00 83.19 86 GLN A N 1
ATOM 666 C CA . GLN A 1 86 ? 12.405 3.091 -9.339 1.00 83.19 86 GLN A CA 1
ATOM 667 C C . GLN A 1 86 ? 12.513 2.494 -10.752 1.00 83.19 86 GLN A C 1
ATOM 669 O O . GLN A 1 86 ? 11.566 2.576 -11.537 1.00 83.19 86 GLN A O 1
ATOM 674 N N . LEU A 1 87 ? 13.610 1.788 -11.050 1.00 84.69 87 LEU A N 1
ATOM 675 C CA . LEU A 1 87 ? 13.813 1.087 -12.323 1.00 84.69 87 LEU A CA 1
ATOM 676 C C . LEU A 1 87 ? 12.705 0.077 -12.608 1.00 84.69 87 LEU A C 1
ATOM 678 O O . LEU A 1 87 ? 12.215 -0.008 -13.732 1.00 84.69 87 LEU A O 1
ATOM 682 N N . ALA A 1 88 ? 12.284 -0.687 -11.597 1.00 88.50 88 ALA A N 1
ATOM 683 C CA . ALA A 1 88 ? 11.229 -1.671 -11.776 1.00 88.50 88 ALA A CA 1
ATOM 684 C C . ALA A 1 88 ? 9.912 -1.027 -12.235 1.00 88.50 88 ALA A C 1
ATOM 686 O O . ALA A 1 88 ? 9.240 -1.589 -13.098 1.00 88.50 88 ALA A O 1
ATOM 687 N N . ILE A 1 89 ? 9.554 0.149 -11.709 1.00 86.81 89 ILE A N 1
ATOM 688 C CA . ILE A 1 89 ? 8.377 0.901 -12.168 1.00 86.81 89 ILE A CA 1
ATOM 689 C C . ILE A 1 89 ? 8.576 1.441 -13.586 1.00 86.81 89 ILE A C 1
ATOM 691 O O . ILE A 1 89 ? 7.682 1.271 -14.418 1.00 86.81 89 ILE A O 1
ATOM 695 N N . VAL A 1 90 ? 9.732 2.046 -13.886 1.00 84.25 90 VAL A N 1
ATOM 696 C CA . VAL A 1 90 ? 10.037 2.592 -15.225 1.00 84.25 90 VAL A CA 1
ATOM 697 C C . VAL A 1 90 ? 9.934 1.507 -16.301 1.00 84.25 90 VAL A C 1
ATOM 699 O O . VAL A 1 90 ? 9.333 1.726 -17.354 1.00 84.25 90 VAL A O 1
ATOM 702 N N . LEU A 1 91 ? 10.474 0.318 -16.025 1.00 84.88 91 LEU A N 1
ATOM 703 C CA . LEU A 1 91 ? 10.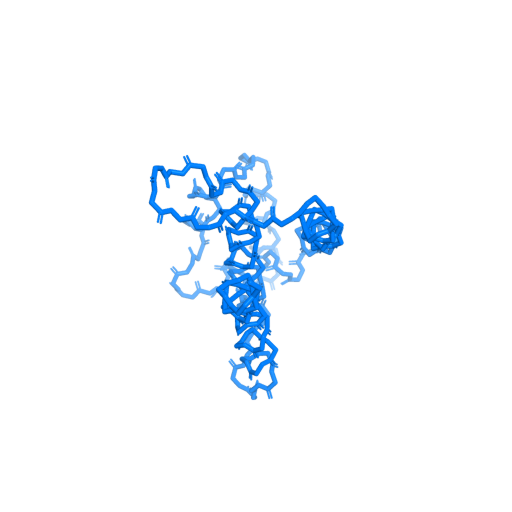461 -0.824 -16.941 1.00 84.88 91 LEU A CA 1
ATOM 704 C C . LEU A 1 91 ? 9.094 -1.521 -17.017 1.00 84.88 91 LEU A C 1
ATOM 706 O O . LEU A 1 91 ? 8.855 -2.319 -17.926 1.00 84.88 91 LEU A O 1
ATOM 710 N N . HIS A 1 92 ? 8.177 -1.241 -16.087 1.00 84.50 92 HIS A N 1
ATOM 711 C CA . HIS A 1 92 ? 6.871 -1.882 -16.070 1.00 84.50 92 HIS A CA 1
ATOM 712 C C . HIS A 1 92 ? 5.987 -1.357 -17.221 1.00 84.50 92 HIS A C 1
ATOM 714 O O . HIS A 1 92 ? 5.686 -0.158 -17.260 1.00 84.50 92 HIS A O 1
ATOM 720 N N . PRO A 1 93 ? 5.476 -2.224 -18.125 1.00 82.25 93 PRO A N 1
ATOM 721 C CA . PRO A 1 93 ? 4.783 -1.805 -19.349 1.00 82.25 93 PRO A CA 1
ATOM 722 C C . PRO A 1 93 ? 3.575 -0.889 -19.129 1.00 82.25 93 PRO A C 1
ATOM 724 O O . PRO A 1 93 ? 3.264 -0.076 -19.999 1.00 82.25 93 PRO A O 1
ATOM 727 N N . CYS A 1 94 ? 2.899 -1.028 -17.983 1.00 80.44 94 CYS A N 1
ATOM 728 C CA . CYS A 1 94 ? 1.696 -0.266 -17.645 1.00 80.44 94 CYS A CA 1
ATOM 729 C C . CYS A 1 94 ? 1.960 1.010 -16.835 1.00 80.44 94 CYS A C 1
ATOM 731 O O . CYS A 1 94 ? 1.070 1.849 -16.770 1.00 80.44 94 CYS A O 1
ATOM 733 N N . TYR A 1 95 ? 3.119 1.140 -16.180 1.00 77.44 95 TYR A N 1
ATOM 734 C CA . TYR A 1 95 ? 3.395 2.265 -15.277 1.00 77.44 95 TYR A CA 1
ATOM 735 C C . TYR A 1 95 ? 4.281 3.298 -15.953 1.00 77.44 95 TYR A C 1
ATOM 737 O O . TYR A 1 95 ? 3.848 4.439 -16.131 1.00 77.44 95 TYR A O 1
ATOM 745 N N . LYS A 1 96 ? 5.477 2.873 -16.389 1.00 78.44 96 LYS A N 1
ATOM 746 C CA . LYS A 1 96 ? 6.478 3.717 -17.050 1.00 78.44 96 LYS A CA 1
ATOM 747 C C . LYS A 1 96 ? 6.661 5.053 -16.307 1.00 78.44 96 LYS A C 1
ATOM 749 O O . LYS A 1 96 ? 6.473 5.133 -15.097 1.00 78.44 96 LYS A O 1
ATOM 754 N N . LEU A 1 97 ? 6.988 6.117 -17.037 1.00 73.69 97 LEU A N 1
ATOM 755 C CA . LEU A 1 97 ? 7.133 7.466 -16.485 1.00 73.69 97 LEU A CA 1
ATOM 756 C C . LEU A 1 97 ? 5.792 8.096 -16.070 1.00 73.69 97 LEU A C 1
ATOM 758 O O . LEU A 1 97 ? 5.756 8.949 -15.187 1.00 73.69 97 LEU A O 1
ATOM 762 N N . SER A 1 98 ? 4.674 7.641 -16.649 1.00 75.56 98 SER A N 1
ATOM 763 C CA . SER A 1 98 ? 3.340 8.157 -16.315 1.00 75.56 98 SER A CA 1
ATOM 764 C C . SER A 1 98 ? 2.932 7.896 -14.867 1.00 75.56 98 SER A C 1
ATOM 766 O O . SER A 1 98 ? 2.126 8.646 -14.324 1.00 75.56 98 SER A O 1
ATOM 768 N N . TYR A 1 99 ? 3.485 6.860 -14.229 1.00 78.06 99 TYR A N 1
ATOM 769 C CA . TYR A 1 99 ? 3.216 6.583 -12.820 1.00 78.06 99 TYR A CA 1
ATOM 770 C C . TYR A 1 99 ? 3.724 7.706 -11.919 1.00 78.06 99 TYR A C 1
ATOM 772 O O . TYR A 1 99 ? 2.967 8.220 -11.100 1.00 78.06 99 TYR A O 1
ATOM 780 N N . PHE A 1 100 ? 4.967 8.139 -12.118 1.00 73.81 100 PHE A N 1
ATOM 781 C CA . PHE A 1 100 ? 5.590 9.183 -11.306 1.00 73.81 100 PHE A CA 1
ATOM 782 C C . PHE A 1 100 ? 4.899 10.538 -11.489 1.00 73.81 100 PHE A C 1
ATOM 784 O O . PHE A 1 100 ? 4.601 11.219 -10.511 1.00 73.81 100 PHE A O 1
ATOM 791 N N . GLN A 1 101 ? 4.508 10.863 -12.727 1.00 73.19 101 GLN A N 1
ATOM 792 C CA . GLN A 1 101 ? 3.743 12.077 -13.041 1.00 73.19 101 GLN A CA 1
ATOM 793 C C . GLN A 1 101 ? 2.386 12.131 -12.320 1.00 73.19 101 GLN A C 1
ATOM 795 O O . GLN A 1 101 ? 1.929 13.200 -11.927 1.00 73.19 101 GLN A O 1
ATOM 800 N N . GLN A 1 102 ? 1.727 10.983 -12.138 1.00 74.25 102 GLN A N 1
ATOM 801 C CA . GLN A 1 102 ? 0.432 10.901 -11.451 1.00 74.25 102 GLN A CA 1
ATOM 802 C C . GLN A 1 102 ? 0.552 10.932 -9.923 1.00 74.25 102 GLN A C 1
ATOM 804 O O . GLN A 1 102 ? -0.422 11.275 -9.254 1.00 74.25 102 GLN A O 1
ATOM 809 N N . HIS A 1 103 ? 1.721 10.587 -9.380 1.00 69.75 103 HIS A N 1
ATOM 810 C CA . HIS A 1 103 ? 1.967 10.513 -7.936 1.00 69.75 103 HIS A CA 1
ATOM 811 C C . HIS A 1 103 ? 2.782 11.703 -7.406 1.00 69.75 103 HIS A C 1
ATOM 813 O O . HIS A 1 103 ? 3.148 11.708 -6.235 1.00 69.75 103 HIS A O 1
ATOM 819 N N . GLY A 1 104 ? 3.009 12.729 -8.237 1.00 65.38 104 GLY A N 1
ATOM 820 C CA . GLY A 1 104 ? 3.569 14.016 -7.815 1.00 65.38 104 GLY A CA 1
ATOM 821 C C . GLY A 1 104 ? 5.039 13.965 -7.411 1.00 65.38 104 GLY A C 1
ATOM 822 O O . GLY A 1 104 ? 5.438 14.731 -6.540 1.00 65.38 104 GLY A O 1
ATOM 823 N N . TRP A 1 105 ? 5.809 13.052 -8.002 1.00 70.88 105 TRP A N 1
ATOM 824 C CA . TRP A 1 105 ? 7.261 13.012 -7.822 1.00 70.88 105 TRP A CA 1
ATOM 825 C C . TRP A 1 105 ? 7.902 14.233 -8.488 1.00 70.88 105 TRP A C 1
ATOM 827 O O . TRP A 1 105 ? 7.374 14.735 -9.485 1.00 70.88 105 TRP A O 1
ATOM 837 N N . GLU A 1 106 ? 9.014 14.712 -7.934 1.00 68.69 106 GLU A N 1
ATOM 838 C CA . GLU A 1 106 ? 9.728 15.872 -8.474 1.00 68.69 106 GLU A CA 1
ATOM 839 C C . GLU A 1 106 ? 10.315 15.521 -9.854 1.00 68.69 106 GLU A C 1
ATOM 841 O O . GLU A 1 106 ? 10.775 14.399 -10.085 1.00 68.69 106 GLU A O 1
ATOM 846 N N . ASP A 1 107 ? 10.336 16.480 -10.787 1.00 68.25 107 ASP A N 1
ATOM 847 C CA . ASP A 1 107 ? 10.835 16.251 -12.156 1.00 68.25 107 ASP A CA 1
ATOM 848 C C . ASP A 1 107 ? 12.288 15.722 -12.165 1.00 68.25 107 ASP A C 1
ATOM 850 O O . ASP A 1 107 ? 12.669 14.938 -13.034 1.00 68.25 107 ASP A O 1
ATOM 854 N N . GLU A 1 108 ? 13.087 16.089 -11.158 1.00 64.94 108 GLU A N 1
ATOM 855 C CA . GLU A 1 108 ? 14.470 15.631 -10.966 1.00 64.94 108 GLU A CA 1
ATOM 856 C C . GLU A 1 108 ? 14.562 14.132 -10.612 1.00 64.94 108 GLU A C 1
ATOM 858 O O . GLU A 1 108 ? 15.484 13.437 -11.051 1.00 64.94 108 GLU A O 1
ATOM 863 N N . GLU A 1 109 ? 13.582 13.594 -9.881 1.00 66.94 109 GLU A N 1
ATOM 864 C CA . GLU A 1 109 ? 13.499 12.170 -9.532 1.00 66.94 109 GLU A CA 1
ATOM 865 C C . GLU A 1 109 ? 13.084 11.335 -10.750 1.00 66.94 109 GLU A C 1
ATOM 867 O O . GLU A 1 109 ? 13.621 10.248 -10.986 1.00 66.94 109 GLU A O 1
ATOM 872 N N . VAL A 1 110 ? 12.177 11.875 -11.572 1.00 69.12 110 VAL A N 1
ATOM 873 C CA . VAL A 1 110 ? 11.753 11.260 -12.839 1.00 69.12 110 VAL A CA 1
ATOM 874 C C . VAL A 1 110 ? 12.910 11.213 -13.834 1.00 69.12 110 VAL A C 1
ATOM 876 O O . VAL A 1 110 ? 13.143 10.172 -14.455 1.00 69.12 110 VAL A O 1
ATOM 879 N N . GLU A 1 111 ? 13.660 12.309 -13.958 1.00 72.81 111 GLU A N 1
ATOM 880 C CA . GLU A 1 111 ? 14.834 12.389 -14.828 1.00 72.81 111 GLU A CA 1
ATOM 881 C C . GLU A 1 111 ? 15.935 11.432 -14.357 1.00 72.81 111 GLU A C 1
ATOM 883 O O . GLU A 1 111 ? 16.491 10.681 -15.155 1.00 72.81 111 GLU A O 1
ATOM 888 N N . THR A 1 112 ? 16.189 11.362 -13.047 1.00 72.81 112 THR A N 1
ATOM 889 C CA . THR A 1 112 ? 17.152 10.412 -12.469 1.00 72.81 112 THR A CA 1
ATOM 890 C C . THR A 1 112 ? 16.764 8.967 -12.785 1.00 72.81 112 THR A C 1
ATOM 892 O O . THR A 1 112 ? 17.597 8.186 -13.247 1.00 72.81 112 THR A O 1
ATOM 895 N N . ALA A 1 113 ? 15.491 8.603 -12.613 1.00 70.44 113 ALA A N 1
ATOM 896 C CA . ALA A 1 113 ? 15.009 7.265 -12.942 1.00 70.44 113 ALA A CA 1
ATOM 897 C C . ALA A 1 113 ? 15.129 6.955 -14.450 1.00 70.44 113 ALA A C 1
ATOM 899 O O . ALA A 1 113 ? 15.448 5.822 -14.826 1.00 70.44 113 ALA A O 1
ATOM 900 N N . HIS A 1 114 ? 14.913 7.951 -15.316 1.00 73.50 114 HIS A N 1
ATOM 901 C CA . HIS A 1 114 ? 15.081 7.819 -16.764 1.00 73.50 114 HIS A CA 1
ATOM 902 C C . HIS A 1 114 ? 16.551 7.646 -17.179 1.00 73.50 114 HIS A C 1
ATOM 904 O O . HIS A 1 114 ? 16.862 6.769 -17.992 1.00 73.50 114 HIS A O 1
ATOM 910 N N . LEU A 1 115 ? 17.459 8.426 -16.587 1.00 77.38 115 LEU A N 1
ATOM 911 C CA . LEU A 1 115 ? 18.900 8.338 -16.822 1.00 77.38 115 LEU A CA 1
ATOM 912 C C . LEU A 1 115 ? 19.452 6.980 -16.390 1.00 77.38 115 LEU A C 1
ATOM 914 O O . LEU A 1 115 ? 20.145 6.336 -17.172 1.00 77.38 115 LEU A O 1
ATOM 918 N N . ILE A 1 116 ? 19.083 6.496 -15.200 1.00 74.25 116 ILE A N 1
ATOM 919 C CA . ILE A 1 116 ? 19.499 5.168 -14.724 1.00 74.25 116 ILE A CA 1
ATOM 920 C C . ILE A 1 116 ? 18.999 4.071 -15.679 1.00 74.25 116 ILE A C 1
ATOM 922 O O . ILE A 1 116 ? 19.740 3.144 -15.998 1.00 74.25 116 ILE A O 1
ATOM 926 N N . A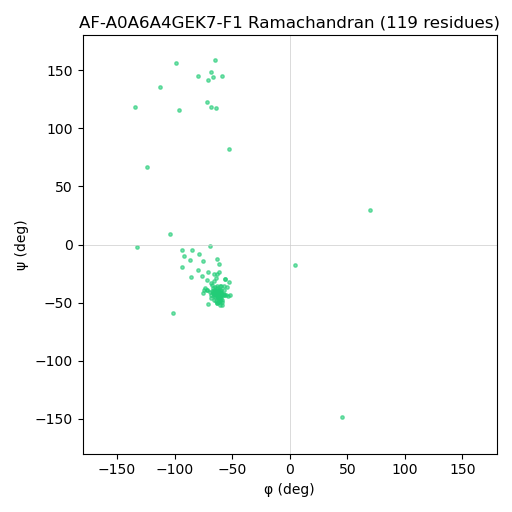LA A 1 117 ? 17.760 4.169 -16.173 1.00 72.50 117 ALA A N 1
ATOM 927 C CA . ALA A 1 117 ? 17.219 3.187 -17.114 1.00 72.50 117 ALA A CA 1
ATOM 928 C C . ALA A 1 117 ? 17.939 3.192 -18.474 1.00 72.50 117 ALA A C 1
ATOM 930 O O . ALA A 1 117 ? 18.030 2.142 -19.103 1.00 72.50 117 ALA A O 1
ATOM 931 N N . THR A 1 118 ? 18.442 4.348 -18.914 1.00 76.06 118 THR A N 1
ATOM 932 C CA . THR A 1 118 ? 19.141 4.514 -20.201 1.00 76.06 118 THR A CA 1
ATOM 933 C C . THR A 1 118 ? 20.637 4.187 -20.106 1.00 76.06 118 THR A C 1
ATOM 935 O O . THR A 1 118 ? 21.229 3.768 -21.088 1.00 76.06 118 THR A O 1
ATOM 938 N N . ASP A 1 119 ? 21.265 4.351 -18.938 1.00 76.25 119 ASP A N 1
ATOM 939 C CA . ASP A 1 119 ? 22.675 3.984 -18.713 1.00 76.25 119 ASP A CA 1
ATOM 940 C C . ASP A 1 119 ? 22.864 2.463 -18.547 1.00 76.25 119 ASP A C 1
ATOM 942 O O . ASP A 1 119 ? 23.914 1.906 -18.864 1.00 76.25 119 ASP A O 1
ATOM 946 N N . MET A 1 120 ? 21.828 1.765 -18.070 1.00 67.81 120 MET A N 1
ATOM 947 C CA . MET A 1 120 ? 21.874 0.320 -17.826 1.00 67.81 120 MET A CA 1
ATOM 948 C C . MET A 1 120 ? 21.533 -0.562 -19.042 1.00 67.81 120 MET A C 1
ATOM 950 O O . MET A 1 120 ? 21.774 -1.771 -18.968 1.00 67.81 120 MET A O 1
ATOM 954 N N . PHE A 1 121 ? 20.974 -0.008 -20.126 1.00 56.03 121 PHE A N 1
ATOM 955 C CA . PHE A 1 121 ? 20.502 -0.748 -21.311 1.00 56.03 121 PHE A CA 1
ATOM 956 C C . PHE A 1 121 ? 20.875 -0.049 -22.618 1.00 56.03 121 PHE A C 1
ATOM 958 O O . PHE A 1 121 ? 21.281 -0.773 -23.558 1.00 56.03 121 PHE A O 1
#

Solvent-accessible surface area (backbone atoms only — not comparable to full-atom values): 6954 Å² total; per-residue (Å²): 111,67,70,51,52,52,58,48,49,58,56,52,46,54,53,50,52,47,52,56,47,65,70,36,94,81,54,50,70,44,51,49,61,62,48,48,52,53,51,50,50,51,44,52,51,64,67,61,56,79,58,104,83,58,85,61,70,53,71,69,57,42,50,53,46,53,49,50,47,55,55,50,50,57,52,46,55,57,45,65,75,27,66,69,41,44,40,33,29,48,71,31,94,87,40,29,71,64,45,46,69,75,71,69,56,56,70,68,59,55,49,49,43,51,50,54,55,60,75,75,108

Radius of gyration: 17.09 Å; Cα contacts (8 Å, |Δi|>4): 76; chains: 1; bounding box: 46×32×42 Å

Foldseek 3Di:
DVLLVVLVVVLVVLVVVLVVLCPDPPDFLLVNLVSLVVNLCSLVCLLVPPDDPGDHHDPVVSVVSVVVNVVSVVVNVVLLPDLRSLLRQLPDPPRRLVVCVVVVHDVVSSVVNVVVNVVVD

Mean predicted aligned error: 7.26 Å

Nearest PDB structures (foldseek):
  2x0c-assembly1_A  TM=3.736E-01  e=1.104E+00  Mus musculus

Secondary structure (DSSP, 8-state):
-HHHHHHHHHHHHHHHHHHHHHTSTT--GGGHHHHHHHHHHHHHHHHH--STTSPPPPHHHHHHHHHHHHHHHHHHHHHHT-HHHHHHHHHSTTTHHHHHHHTT--HHHHHHHHHHHHH--

Sequence (121 aa):
EWAILENLRDVLQAFKDATLFCSRNTATLASVIPAMDKLDLVLASSVLKKVDKQIQFTAPVKISLLAAKKTLNHYYVATDNSCMYQLAIVLHPCYKLSYFQQHGWEDEEVETAHLIATDMF